Protein AF-A0A9E0V0L0-F1 (afdb_monomer_lite)

Sequence (166 aa):
MKNKKNITFIIYLAIVLFVPVIIWSGSSSEASEKSKTESMPSDSTTINWEKMSFEERKNYMKKVVMPAMYEEFNKFDSTRFTAMNCRTCHGSGVKVGDFKMPNSRIPKLHMNFEEIAHDNPNYMTFMASVVKPKMAALLGLPEYTHESQSGFGCMNCHMMEEAPNK

Structure (mmCIF, N/CA/C/O backbone):
data_AF-A0A9E0V0L0-F1
#
_entry.id   AF-A0A9E0V0L0-F1
#
loop_
_atom_site.group_PDB
_atom_site.id
_atom_site.type_symbol
_atom_site.label_atom_id
_atom_site.label_alt_id
_atom_site.label_comp_id
_atom_site.label_asym_id
_atom_site.label_entity_id
_atom_site.label_seq_id
_atom_site.pdbx_PDB_ins_code
_atom_site.Cartn_x
_atom_site.Cartn_y
_atom_site.Cartn_z
_atom_site.occupancy
_atom_site.B_iso_or_equiv
_atom_site.auth_seq_id
_atom_site.auth_comp_id
_atom_site.auth_asym_id
_atom_site.auth_atom_id
_atom_site.pdbx_PDB_model_num
ATOM 1 N N . MET A 1 1 ? -13.641 -34.274 42.020 1.00 39.59 1 MET A N 1
ATOM 2 C CA . MET A 1 1 ? -14.670 -35.336 42.085 1.00 39.59 1 MET A CA 1
ATOM 3 C C . MET A 1 1 ? -15.661 -35.105 40.946 1.00 39.59 1 MET A C 1
ATOM 5 O O . MET A 1 1 ? -16.378 -34.117 40.974 1.00 39.59 1 MET A O 1
ATOM 9 N N . LYS A 1 2 ? -15.596 -35.922 39.884 1.00 38.84 2 LYS A N 1
ATOM 10 C CA . LYS A 1 2 ? -16.425 -35.826 38.664 1.00 38.84 2 LYS A CA 1
ATOM 11 C C . LYS A 1 2 ? -17.599 -36.803 38.790 1.00 38.84 2 LYS A C 1
ATOM 13 O O . LYS A 1 2 ? -17.364 -37.990 38.992 1.00 38.84 2 LYS A O 1
ATOM 18 N N . ASN A 1 3 ? -18.834 -36.310 38.678 1.00 46.00 3 ASN A N 1
ATOM 19 C CA . ASN A 1 3 ? -20.052 -37.107 38.844 1.00 46.00 3 ASN A CA 1
ATOM 20 C C . ASN A 1 3 ? -20.620 -37.604 37.501 1.00 46.00 3 ASN A C 1
ATOM 22 O O . ASN A 1 3 ? -21.034 -36.818 36.657 1.00 46.00 3 ASN A O 1
ATOM 26 N N . LYS A 1 4 ? -20.607 -38.938 37.378 1.00 45.59 4 LYS A N 1
ATOM 27 C CA . LYS A 1 4 ? -21.615 -39.866 36.830 1.00 45.59 4 LYS A CA 1
ATOM 28 C C . LYS A 1 4 ? -22.372 -39.473 35.547 1.00 45.59 4 LYS A C 1
ATOM 30 O O . LYS A 1 4 ? -23.363 -38.756 35.582 1.00 45.59 4 LYS A O 1
ATOM 35 N N . LYS A 1 5 ? -21.986 -40.123 34.444 1.00 55.25 5 LYS A N 1
ATOM 36 C CA . LYS A 1 5 ? -22.874 -40.501 33.333 1.00 55.25 5 LYS A CA 1
ATOM 37 C C . LYS A 1 5 ? -23.101 -42.008 33.420 1.00 55.25 5 LYS A C 1
ATOM 39 O O . LYS A 1 5 ? -22.121 -42.705 33.640 1.00 55.25 5 LYS A O 1
ATOM 44 N N . ASN A 1 6 ? -24.354 -42.439 33.304 1.00 49.53 6 ASN A N 1
ATOM 45 C CA . ASN A 1 6 ? -24.908 -43.734 32.865 1.00 49.53 6 ASN A CA 1
ATOM 46 C C . ASN A 1 6 ? -26.437 -43.486 32.914 1.00 49.53 6 ASN A C 1
ATOM 48 O O . ASN A 1 6 ? -26.905 -42.865 33.861 1.00 49.53 6 ASN A O 1
ATOM 52 N N . ILE A 1 7 ? -27.269 -43.830 31.938 1.00 53.94 7 ILE A N 1
ATOM 53 C CA . ILE A 1 7 ? -27.784 -45.184 31.724 1.00 53.94 7 ILE A CA 1
ATOM 54 C C . ILE A 1 7 ? -28.566 -45.155 30.399 1.00 53.94 7 ILE A C 1
ATOM 56 O O . ILE A 1 7 ? -29.469 -44.345 30.205 1.00 53.94 7 ILE A O 1
ATOM 60 N N . THR A 1 8 ? -28.183 -46.057 29.508 1.00 43.84 8 THR A N 1
ATOM 61 C CA . THR A 1 8 ? -28.829 -46.435 28.251 1.00 43.84 8 THR A CA 1
ATOM 62 C C . THR A 1 8 ? -30.119 -47.213 28.548 1.00 43.84 8 THR A C 1
ATOM 64 O O . THR A 1 8 ? -30.060 -48.187 29.295 1.00 43.84 8 THR A O 1
ATOM 67 N N . PHE A 1 9 ? -31.263 -46.837 27.965 1.00 44.09 9 PHE A N 1
ATOM 68 C CA . PHE A 1 9 ? -32.498 -47.633 28.024 1.00 44.09 9 PHE A CA 1
ATOM 69 C C . PHE A 1 9 ? -32.988 -47.914 26.600 1.00 44.09 9 PHE A C 1
ATOM 71 O O . PHE A 1 9 ? -33.290 -47.000 25.835 1.00 44.09 9 PHE A O 1
ATOM 78 N N . ILE A 1 10 ? -32.986 -49.195 26.246 1.00 50.75 10 ILE A N 1
ATOM 79 C CA . ILE A 1 10 ? -33.483 -49.765 24.994 1.00 50.75 10 ILE A CA 1
ATOM 80 C C . ILE A 1 10 ? -34.832 -50.439 25.318 1.00 50.75 10 ILE A C 1
ATOM 82 O O . ILE A 1 10 ? -35.030 -50.902 26.440 1.00 50.75 10 ILE A O 1
ATOM 86 N N . ILE A 1 11 ? -35.657 -50.608 24.278 1.00 44.09 11 ILE A N 1
ATOM 87 C CA . ILE A 1 11 ? -36.696 -51.640 24.064 1.00 44.09 11 ILE A CA 1
ATOM 88 C C . ILE A 1 11 ? -38.154 -51.166 24.268 1.00 44.09 11 ILE A C 1
ATOM 90 O O . ILE A 1 11 ? -38.569 -50.864 25.379 1.00 44.09 11 ILE A O 1
ATOM 94 N N . TYR A 1 12 ? -38.916 -51.1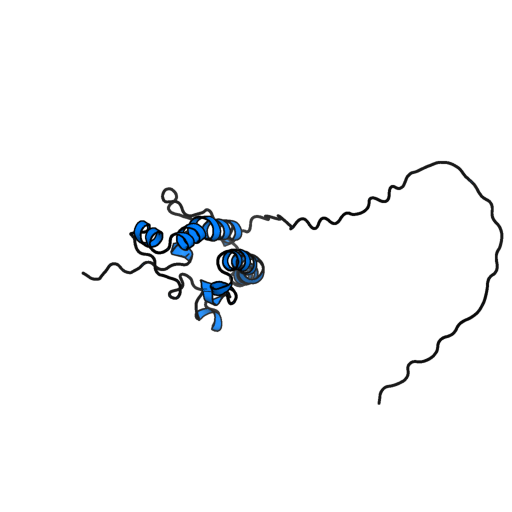38 23.160 1.00 39.06 12 TYR A N 1
ATOM 95 C CA . TYR A 1 12 ? -40.187 -51.857 22.870 1.00 39.06 12 TYR A CA 1
ATOM 96 C C . TYR A 1 12 ? -40.982 -51.074 21.795 1.00 39.06 12 TYR A C 1
ATOM 98 O O . TYR A 1 12 ? -41.372 -49.937 22.017 1.00 39.06 12 TYR A O 1
ATOM 106 N N . LEU A 1 13 ? -40.978 -51.487 20.522 1.00 40.69 13 LEU A N 1
ATOM 107 C CA . LEU A 1 13 ? -41.791 -52.522 19.848 1.00 40.69 13 LEU A CA 1
ATOM 108 C C . LEU A 1 13 ? -43.215 -52.058 19.440 1.00 40.69 13 LEU A C 1
ATOM 110 O O . LEU A 1 13 ? -44.132 -52.008 20.247 1.00 40.69 13 LEU A O 1
ATOM 114 N N . ALA A 1 14 ? -43.314 -51.742 18.143 1.00 45.97 14 ALA A N 1
ATOM 115 C CA . ALA A 1 14 ? -44.411 -51.806 17.166 1.00 45.97 14 ALA A CA 1
ATOM 116 C C . ALA A 1 14 ? -45.879 -52.051 17.590 1.00 45.97 14 ALA A C 1
ATOM 118 O O . ALA A 1 14 ? -46.201 -53.099 18.139 1.00 45.97 14 ALA A O 1
ATOM 119 N N . ILE A 1 15 ? -46.785 -51.201 17.071 1.00 51.50 15 ILE A N 1
ATOM 120 C CA . ILE A 1 15 ? -48.124 -51.597 16.589 1.00 51.50 15 ILE A CA 1
ATOM 121 C C . ILE A 1 15 ? -48.401 -50.898 15.246 1.00 51.50 15 ILE A C 1
ATOM 123 O O . ILE A 1 15 ? -48.290 -49.681 15.121 1.00 51.50 15 ILE A O 1
ATOM 127 N N . VAL A 1 16 ? -48.734 -51.714 14.244 1.00 53.16 16 VAL A N 1
ATOM 128 C CA . VAL A 1 16 ? -49.058 -51.382 12.849 1.00 53.16 16 VAL A CA 1
ATOM 129 C C . VAL A 1 16 ? -50.579 -51.390 12.681 1.00 53.16 16 VAL A C 1
ATOM 131 O O . VAL A 1 16 ? -51.197 -52.382 13.056 1.00 53.16 16 VAL A O 1
ATOM 134 N N . LEU A 1 17 ? -51.174 -50.368 12.048 1.00 51.69 17 LEU A N 1
ATOM 135 C CA . LEU A 1 17 ? -52.518 -50.451 11.452 1.00 51.69 17 LEU A CA 1
ATOM 136 C C . LEU A 1 17 ? -52.601 -49.691 10.106 1.00 51.69 17 LEU A C 1
ATOM 138 O O . LEU A 1 17 ? -52.588 -48.468 10.057 1.00 51.69 17 LEU A O 1
ATOM 142 N N . PHE A 1 18 ? -52.628 -50.484 9.031 1.00 43.59 18 PHE A N 1
ATOM 143 C CA . PHE A 1 18 ? -53.375 -50.399 7.759 1.00 43.59 18 PHE A CA 1
ATOM 144 C C . PHE A 1 18 ? -53.852 -49.049 7.138 1.00 43.59 18 PHE A C 1
ATOM 146 O O . PHE A 1 18 ? -54.866 -48.489 7.535 1.00 43.59 18 PHE A O 1
ATOM 153 N N . VAL A 1 19 ? -53.127 -48.637 6.077 1.00 50.19 19 VAL A N 1
ATOM 154 C CA . VAL A 1 19 ? -53.469 -48.231 4.670 1.00 50.19 19 VAL A CA 1
ATOM 155 C C . VAL A 1 19 ? -54.943 -47.867 4.310 1.00 50.19 19 VAL A C 1
ATOM 157 O O . VAL A 1 19 ? -55.854 -48.597 4.693 1.00 50.19 19 VAL A O 1
ATOM 160 N N . PRO A 1 20 ? -55.195 -46.825 3.470 1.00 55.03 20 PRO A N 1
ATOM 161 C CA . PRO A 1 20 ? -55.211 -47.029 2.012 1.00 55.03 20 PRO A CA 1
ATOM 162 C C . PRO A 1 20 ? -54.428 -45.993 1.182 1.00 55.03 20 PRO A C 1
ATOM 164 O O . PRO A 1 20 ? -54.404 -44.794 1.446 1.00 55.03 20 PRO A O 1
ATOM 167 N N . VAL A 1 21 ? -53.819 -46.526 0.125 1.00 53.62 21 VAL A N 1
ATOM 168 C CA . VAL A 1 21 ? -53.150 -45.858 -0.990 1.00 53.62 21 VAL A CA 1
ATOM 169 C C . VAL A 1 21 ? -54.174 -45.071 -1.817 1.00 53.62 21 VAL A C 1
ATOM 171 O O . VAL A 1 21 ? -55.129 -45.655 -2.322 1.00 53.62 21 VAL A O 1
ATOM 174 N N . ILE A 1 22 ? -53.935 -43.772 -2.015 1.00 57.56 22 ILE A N 1
ATOM 175 C CA . ILE A 1 22 ? -54.523 -42.986 -3.108 1.00 57.56 22 ILE A CA 1
ATOM 176 C C . ILE A 1 22 ? -53.359 -42.411 -3.915 1.00 57.56 22 ILE A C 1
ATOM 178 O O . ILE A 1 22 ? -52.620 -41.547 -3.452 1.00 57.56 22 ILE A O 1
ATOM 182 N N . ILE A 1 23 ? -53.184 -42.952 -5.119 1.00 55.91 23 ILE A N 1
ATOM 183 C CA . ILE A 1 23 ? -52.261 -42.473 -6.148 1.00 55.91 23 ILE A CA 1
ATOM 184 C C . ILE A 1 23 ? -53.067 -41.539 -7.050 1.00 55.91 23 ILE A C 1
ATOM 186 O O . ILE A 1 23 ? -53.959 -42.037 -7.729 1.00 55.91 23 ILE A O 1
ATOM 190 N N . TRP A 1 24 ? -52.739 -40.240 -7.112 1.00 42.34 24 TRP A N 1
ATOM 191 C CA . TRP A 1 24 ? -52.749 -39.497 -8.382 1.00 42.34 24 TRP A CA 1
ATOM 192 C C . TRP A 1 24 ? -52.049 -38.127 -8.316 1.00 42.34 24 TRP A C 1
ATOM 194 O O . TRP A 1 24 ? -52.244 -37.357 -7.382 1.00 42.34 24 TRP A O 1
ATOM 204 N N . SER A 1 25 ? -51.313 -37.846 -9.396 1.00 49.53 25 SER A N 1
ATOM 205 C CA . SER A 1 25 ? -50.889 -36.539 -9.924 1.00 49.53 25 SER A CA 1
ATOM 206 C C . SER A 1 25 ? -49.757 -35.764 -9.235 1.00 49.53 25 SER A C 1
ATOM 208 O O . SER A 1 25 ? -49.959 -34.830 -8.472 1.00 49.53 25 SER A O 1
ATOM 210 N N . GLY A 1 26 ? -48.536 -36.143 -9.630 1.00 47.09 26 GLY A N 1
ATOM 211 C CA . GLY A 1 26 ? -47.519 -35.266 -10.225 1.00 47.09 26 GLY A CA 1
ATOM 212 C C . GLY A 1 26 ? -47.373 -33.828 -9.722 1.00 47.09 26 GLY A C 1
ATOM 213 O O . GLY A 1 26 ? -48.076 -32.931 -10.171 1.00 47.09 26 GLY A O 1
ATOM 214 N N . SER A 1 27 ? -46.313 -33.597 -8.951 1.00 46.44 27 SER A N 1
ATOM 215 C CA . SER A 1 27 ? -45.525 -32.369 -9.041 1.00 46.44 27 SER A CA 1
ATOM 216 C C . SER A 1 27 ? -44.084 -32.712 -8.684 1.00 46.44 27 SER A C 1
ATOM 218 O O . SER A 1 27 ? -43.776 -33.046 -7.540 1.00 46.44 27 SER A O 1
ATOM 220 N N . SER A 1 28 ? -43.218 -32.699 -9.693 1.00 51.44 28 SER A N 1
ATOM 221 C CA . SER A 1 28 ? -41.774 -32.857 -9.558 1.00 51.44 28 SER A CA 1
ATOM 222 C C . SER A 1 28 ? -41.219 -31.746 -8.669 1.00 51.44 28 SER A C 1
ATOM 224 O O . SER A 1 28 ? -41.136 -30.596 -9.088 1.00 51.44 28 SER A O 1
ATOM 226 N N . SER A 1 29 ? -40.836 -32.085 -7.441 1.00 46.94 29 SER A N 1
ATOM 227 C CA . SER A 1 29 ? -39.947 -31.247 -6.639 1.00 46.94 29 SER A CA 1
ATOM 228 C C . SER A 1 29 ? -38.522 -31.666 -6.959 1.00 46.94 29 SER A C 1
ATOM 230 O O . SER A 1 29 ? -37.964 -32.562 -6.326 1.00 46.94 29 SER A O 1
ATOM 232 N N . GLU A 1 30 ? -37.954 -31.044 -7.989 1.00 51.09 30 GLU A N 1
ATOM 233 C CA . GLU A 1 30 ? -36.520 -31.077 -8.230 1.00 51.09 30 GLU A CA 1
ATOM 234 C C . GLU A 1 30 ? -35.808 -30.521 -6.997 1.00 51.09 30 GLU A C 1
ATOM 236 O O . GLU A 1 30 ? -35.878 -29.337 -6.658 1.00 51.09 30 GLU A O 1
ATOM 241 N N . ALA A 1 31 ? -35.125 -31.428 -6.305 1.00 47.75 31 ALA A N 1
ATOM 242 C CA . ALA A 1 31 ? -34.008 -31.109 -5.448 1.00 47.75 31 ALA A CA 1
ATOM 243 C C . ALA A 1 31 ? -32.961 -30.369 -6.292 1.00 47.75 31 ALA A C 1
ATOM 245 O O . ALA A 1 31 ? -32.111 -30.978 -6.936 1.00 47.75 31 ALA A O 1
ATOM 246 N N . SER A 1 32 ? -33.047 -29.038 -6.294 1.00 43.34 32 SER A N 1
ATOM 247 C CA . SER A 1 32 ? -31.964 -28.169 -6.734 1.00 43.34 32 SER A CA 1
ATOM 248 C C . SER A 1 32 ? -30.834 -28.308 -5.724 1.00 43.34 32 SER A C 1
ATOM 250 O O . SER A 1 32 ? -30.792 -27.647 -4.684 1.00 43.34 32 SER A O 1
ATOM 252 N N . GLU A 1 33 ? -29.933 -29.221 -6.052 1.00 49.56 33 GLU A N 1
ATOM 253 C CA . GLU A 1 33 ? -28.606 -29.377 -5.497 1.00 49.56 33 GLU A CA 1
ATOM 254 C C . GLU A 1 33 ? -27.927 -28.003 -5.455 1.00 49.56 33 GLU A C 1
ATOM 256 O O . GLU A 1 33 ? -27.526 -27.416 -6.461 1.00 49.56 33 GLU A O 1
ATOM 261 N N . LYS A 1 34 ? -27.900 -27.433 -4.250 1.00 42.78 34 LYS A N 1
ATOM 262 C CA . LYS A 1 34 ? -27.252 -26.170 -3.926 1.00 42.78 34 LYS A CA 1
ATOM 263 C C . LYS A 1 34 ? -25.745 -26.383 -4.042 1.00 42.78 34 LYS A C 1
ATOM 265 O O . LYS A 1 34 ? -25.062 -26.597 -3.044 1.00 42.78 34 LYS A O 1
ATOM 270 N N . SER A 1 35 ? -25.241 -26.324 -5.272 1.00 42.72 35 SER A N 1
ATOM 271 C CA . SER A 1 35 ? -23.828 -26.128 -5.563 1.00 42.72 35 SER A CA 1
ATOM 272 C C . SER A 1 35 ? -23.431 -24.772 -4.987 1.00 42.72 35 SER A C 1
ATOM 274 O O . SER A 1 35 ? -23.638 -23.714 -5.582 1.00 42.72 35 SER A O 1
ATOM 276 N N . LYS A 1 36 ? -22.927 -24.797 -3.752 1.00 43.59 36 LYS A N 1
ATOM 277 C CA . LYS A 1 36 ? -22.243 -23.672 -3.126 1.00 43.59 36 LYS A CA 1
ATOM 278 C C . LYS A 1 36 ? -20.875 -23.555 -3.798 1.00 43.59 36 LYS A C 1
ATOM 280 O O . LYS A 1 36 ? -19.852 -23.903 -3.219 1.00 43.59 36 LYS A O 1
ATOM 285 N N . THR A 1 37 ? -20.861 -23.059 -5.031 1.00 38.19 37 THR A N 1
ATOM 286 C CA . THR A 1 37 ? -19.715 -22.299 -5.514 1.00 38.19 37 THR A CA 1
ATOM 287 C C . THR A 1 37 ? -19.657 -21.066 -4.629 1.00 38.19 37 THR A C 1
ATOM 289 O O . THR A 1 37 ? -20.457 -20.144 -4.757 1.00 38.19 37 THR A O 1
ATOM 292 N N . GLU A 1 38 ? -18.761 -21.099 -3.650 1.00 46.53 38 GLU A N 1
ATOM 293 C CA . GLU A 1 38 ? -18.383 -19.944 -2.849 1.00 46.53 38 GLU A CA 1
ATOM 294 C C . GLU A 1 38 ? -17.602 -19.003 -3.773 1.00 46.53 38 GLU A C 1
ATOM 296 O O . GLU A 1 38 ? -16.377 -18.943 -3.769 1.00 46.53 38 GLU A O 1
ATOM 301 N N . SER A 1 39 ? -18.337 -18.321 -4.655 1.00 41.66 39 SER A N 1
ATOM 302 C CA . SER A 1 39 ? -17.861 -17.123 -5.319 1.00 41.66 39 SER A CA 1
ATOM 303 C C . SER A 1 39 ? -17.558 -16.127 -4.213 1.00 41.66 39 SER A C 1
ATOM 305 O O . SER A 1 39 ? -18.454 -15.755 -3.449 1.00 41.66 39 SER A O 1
ATOM 307 N N . MET A 1 40 ? -16.288 -15.738 -4.109 1.00 48.12 40 MET A N 1
ATOM 308 C CA . MET A 1 40 ? -15.860 -14.628 -3.268 1.00 48.12 40 MET A CA 1
ATOM 309 C C . MET A 1 40 ? -16.849 -13.470 -3.444 1.00 48.12 40 MET A C 1
ATOM 311 O O . MET A 1 40 ? -17.189 -13.151 -4.588 1.00 48.12 40 MET A O 1
ATOM 315 N N . PRO A 1 41 ? -17.328 -12.840 -2.362 1.00 40.94 41 PRO A N 1
ATOM 316 C CA . PRO A 1 41 ? -18.134 -11.646 -2.501 1.00 40.94 41 PRO A CA 1
ATOM 317 C C . PRO A 1 41 ? -17.265 -10.558 -3.139 1.00 40.94 41 PRO A C 1
ATOM 319 O O . PRO A 1 41 ? -16.480 -9.890 -2.474 1.00 40.94 41 PRO A O 1
ATOM 322 N N . SER A 1 42 ? -17.435 -10.368 -4.447 1.00 47.28 42 SER A N 1
ATOM 323 C CA . SER A 1 42 ? -17.206 -9.096 -5.130 1.00 47.28 42 SER A CA 1
ATOM 324 C C . SER A 1 42 ? -18.343 -8.142 -4.754 1.00 47.28 42 SER A C 1
ATOM 326 O O . SER A 1 42 ? -19.064 -7.633 -5.608 1.00 47.28 42 SER A O 1
ATOM 328 N N . ASP A 1 43 ? -18.542 -7.941 -3.455 1.00 43.88 43 ASP A N 1
ATOM 329 C CA . ASP A 1 43 ? -19.428 -6.906 -2.954 1.00 43.88 43 ASP A CA 1
ATOM 330 C C . ASP A 1 43 ? -18.581 -5.641 -2.827 1.00 43.88 43 ASP A C 1
ATOM 332 O O . ASP A 1 43 ? -18.108 -5.264 -1.753 1.00 43.88 43 ASP A O 1
ATOM 336 N N . SER A 1 44 ? -18.301 -5.018 -3.974 1.00 47.41 44 SER A N 1
ATOM 337 C CA . SER A 1 44 ? -17.816 -3.644 -4.019 1.00 47.41 44 SER A CA 1
ATOM 338 C C . SER A 1 44 ? -18.973 -2.723 -3.633 1.00 47.41 44 SER A C 1
ATOM 340 O O . SER A 1 44 ? -19.457 -1.926 -4.437 1.00 47.41 44 SER A O 1
ATOM 342 N N . THR A 1 45 ? -19.440 -2.823 -2.391 1.00 55.94 45 THR A N 1
ATOM 343 C CA . THR A 1 45 ? -20.079 -1.681 -1.759 1.00 55.94 45 THR A CA 1
ATOM 344 C C . THR A 1 45 ? -18.996 -0.607 -1.716 1.00 55.94 45 THR A C 1
ATOM 346 O O . THR A 1 45 ? -18.079 -0.694 -0.900 1.00 55.94 45 THR A O 1
ATOM 349 N N . THR A 1 46 ? -19.029 0.334 -2.667 1.00 72.31 46 THR A N 1
ATOM 350 C CA . THR A 1 46 ? -18.046 1.417 -2.792 1.00 72.31 46 THR A CA 1
ATOM 351 C C . THR A 1 46 ? -17.849 2.059 -1.430 1.00 72.31 46 THR A C 1
ATOM 353 O O . THR A 1 46 ? -18.751 2.718 -0.905 1.00 72.31 46 THR A O 1
ATOM 356 N N . ILE A 1 47 ? -16.687 1.827 -0.821 1.00 87.94 47 ILE A N 1
ATOM 357 C CA . ILE A 1 47 ? -16.425 2.376 0.497 1.00 87.94 47 ILE A CA 1
ATOM 358 C C . ILE A 1 47 ? -16.273 3.889 0.386 1.00 87.94 47 ILE A C 1
ATOM 360 O O . ILE A 1 47 ? -15.711 4.406 -0.577 1.00 87.94 47 ILE A O 1
ATOM 364 N N . ASN A 1 48 ? -16.760 4.616 1.386 1.00 90.00 48 ASN A N 1
ATOM 365 C CA . ASN A 1 48 ? -16.523 6.050 1.476 1.00 90.00 48 ASN A CA 1
ATOM 366 C C . ASN A 1 48 ? -15.466 6.315 2.549 1.00 90.00 48 ASN A C 1
ATOM 368 O O . ASN A 1 48 ? -15.790 6.627 3.695 1.00 90.00 48 ASN A O 1
ATOM 372 N N . TRP A 1 49 ? -14.197 6.134 2.178 1.00 91.06 49 TRP A N 1
ATOM 373 C CA . TRP A 1 49 ? -13.059 6.270 3.091 1.00 91.06 49 TRP A CA 1
ATOM 374 C C . TRP A 1 49 ? -13.017 7.631 3.796 1.00 91.06 49 TRP A C 1
ATOM 376 O O . TRP A 1 49 ? -12.717 7.716 4.991 1.00 91.06 49 TRP A O 1
ATOM 386 N N . GLU A 1 50 ? -13.371 8.699 3.082 1.00 88.62 50 GLU A N 1
ATOM 387 C CA . GLU A 1 50 ? -13.370 10.069 3.598 1.00 88.62 50 GLU A CA 1
ATOM 388 C C . GLU A 1 50 ? -14.361 10.266 4.748 1.00 88.62 50 GLU A C 1
ATOM 390 O O . GLU A 1 50 ? -14.030 10.949 5.715 1.00 88.62 50 GLU A O 1
ATOM 395 N N . LYS A 1 51 ? -15.524 9.606 4.695 1.00 92.31 51 LYS A N 1
ATOM 396 C CA . LYS A 1 51 ? -16.567 9.695 5.729 1.00 92.31 51 LYS A CA 1
ATOM 397 C C . LYS A 1 51 ? -16.345 8.778 6.933 1.00 92.31 51 LYS A C 1
ATOM 399 O O . LYS A 1 51 ? -17.037 8.938 7.934 1.00 92.31 51 LYS A O 1
ATOM 404 N N . MET A 1 52 ? -15.408 7.833 6.859 1.00 94.19 52 MET A N 1
ATOM 405 C CA . MET A 1 52 ? -15.109 6.934 7.976 1.00 94.19 52 MET A CA 1
ATOM 406 C C . MET A 1 52 ? -14.371 7.661 9.107 1.00 94.19 52 MET A C 1
ATOM 408 O O . MET A 1 52 ? -13.390 8.375 8.880 1.00 94.19 52 MET A O 1
ATOM 412 N N . SER A 1 53 ? -14.783 7.392 10.343 1.00 96.44 53 SER A N 1
ATOM 413 C CA . SER A 1 53 ? -14.030 7.722 11.552 1.00 96.44 53 SER A CA 1
ATOM 414 C C . SER A 1 53 ? -12.694 6.975 11.605 1.00 96.44 53 SER A C 1
ATOM 416 O O . SER A 1 53 ? -12.459 5.987 10.904 1.00 96.44 53 SER A O 1
ATOM 418 N N . PHE A 1 54 ? -11.800 7.412 12.493 1.00 95.06 54 PHE A N 1
ATOM 419 C CA . PHE A 1 54 ? -10.516 6.742 12.701 1.00 95.06 54 PHE A CA 1
ATOM 420 C C . PHE A 1 54 ? -10.671 5.257 13.075 1.00 95.06 54 PHE A C 1
ATOM 422 O O . PHE A 1 54 ? -9.965 4.405 12.534 1.00 95.06 54 PHE A O 1
ATOM 429 N N . GLU A 1 55 ? -11.615 4.928 13.959 1.00 95.94 55 GLU A N 1
ATOM 430 C CA . GLU A 1 55 ? -11.843 3.545 14.391 1.00 95.94 55 GLU A CA 1
ATOM 431 C C . GLU A 1 55 ? -12.419 2.675 13.268 1.00 95.94 55 GLU A C 1
ATOM 433 O O . GLU A 1 55 ? -12.006 1.524 13.108 1.00 95.94 55 GLU A O 1
ATOM 438 N N . GLU A 1 56 ? -13.307 3.223 12.436 1.00 96.81 56 GLU A N 1
ATOM 439 C CA . GLU A 1 56 ? -13.812 2.536 11.242 1.00 96.81 56 GLU A CA 1
ATOM 440 C C . GLU A 1 56 ? -12.691 2.279 10.235 1.00 96.81 56 GLU A C 1
ATOM 442 O O . GLU A 1 56 ? -12.524 1.141 9.797 1.00 96.81 56 GLU A O 1
ATOM 447 N N . ARG A 1 57 ? -11.851 3.284 9.949 1.00 96.19 57 ARG A N 1
ATOM 448 C CA . ARG A 1 57 ? -10.679 3.131 9.071 1.00 96.19 57 ARG A CA 1
ATOM 449 C C . ARG A 1 57 ? -9.713 2.079 9.596 1.00 96.19 57 ARG A C 1
ATOM 451 O O . ARG A 1 57 ? -9.273 1.225 8.833 1.00 96.19 57 ARG A O 1
ATOM 458 N N . LYS A 1 58 ? -9.403 2.091 10.895 1.00 95.94 58 LYS A N 1
ATOM 459 C CA . LYS A 1 58 ? -8.519 1.099 11.528 1.00 95.94 58 LYS A CA 1
ATOM 460 C C . LYS A 1 58 ? -9.094 -0.313 11.412 1.00 95.94 58 LYS A C 1
ATOM 462 O O . LYS A 1 58 ? -8.371 -1.252 11.073 1.00 95.94 58 LYS A O 1
ATOM 467 N N . ASN A 1 59 ? -10.391 -0.472 11.667 1.00 96.56 59 ASN A N 1
ATOM 468 C CA . ASN A 1 59 ? -11.067 -1.761 11.546 1.00 96.56 59 ASN A CA 1
ATOM 469 C C . ASN A 1 59 ? -11.116 -2.250 10.095 1.00 96.56 59 ASN A C 1
ATOM 471 O O . ASN A 1 59 ? -10.848 -3.426 9.851 1.00 96.56 59 ASN A O 1
ATOM 475 N N . TYR A 1 60 ? -11.395 -1.360 9.143 1.00 97.12 60 TYR A N 1
ATOM 476 C CA . TYR A 1 60 ? -11.380 -1.668 7.716 1.00 97.12 60 TYR A CA 1
ATOM 477 C C . TYR A 1 60 ? -9.975 -2.047 7.235 1.00 97.12 60 TYR A C 1
ATOM 479 O O . TYR A 1 60 ? -9.794 -3.092 6.615 1.00 97.12 60 TYR A O 1
ATOM 487 N N . MET A 1 61 ? -8.954 -1.275 7.617 1.00 97.44 61 MET A N 1
ATOM 488 C CA . MET A 1 61 ? -7.553 -1.586 7.328 1.00 97.44 61 MET A CA 1
ATOM 489 C C . MET A 1 61 ? -7.165 -2.968 7.850 1.00 97.44 61 MET A C 1
ATOM 491 O O . MET A 1 61 ? -6.555 -3.752 7.133 1.00 97.44 61 MET A O 1
ATOM 495 N N . LYS A 1 62 ? -7.561 -3.307 9.081 1.00 96.81 62 LYS A N 1
ATOM 496 C CA . LYS A 1 62 ? -7.259 -4.611 9.682 1.00 96.81 62 LYS A CA 1
ATOM 497 C C . LYS A 1 62 ? -7.983 -5.771 8.993 1.00 9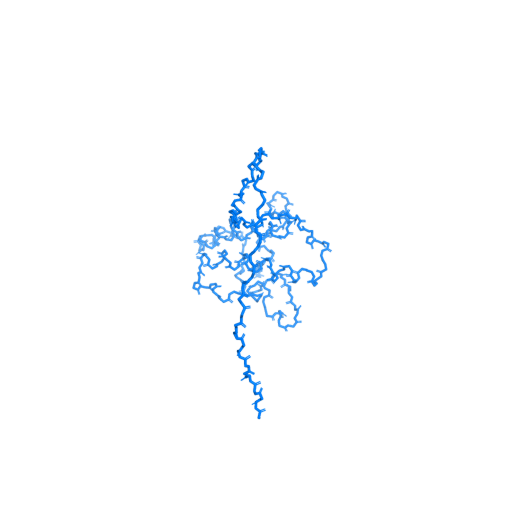6.81 62 LYS A C 1
ATOM 499 O O . LYS A 1 62 ? -7.398 -6.841 8.865 1.00 96.81 62 LYS A O 1
ATOM 504 N N . LYS A 1 63 ? -9.257 -5.596 8.635 1.00 97.31 63 LYS A N 1
ATOM 505 C CA . LYS A 1 63 ? -10.121 -6.689 8.156 1.00 97.31 63 LYS A CA 1
ATOM 506 C C . LYS A 1 63 ? -10.102 -6.876 6.643 1.00 97.31 63 LYS A C 1
ATOM 508 O O . LYS A 1 63 ? -10.372 -7.980 6.192 1.00 97.31 63 LYS A O 1
ATOM 513 N N . VAL A 1 64 ? -9.817 -5.818 5.888 1.00 97.38 64 VAL A N 1
ATOM 514 C CA . VAL A 1 64 ? -9.946 -5.802 4.427 1.00 97.38 64 VAL A CA 1
ATOM 515 C C . VAL A 1 64 ? -8.608 -5.483 3.772 1.00 97.38 64 VAL A C 1
ATOM 517 O O . VAL A 1 64 ? -8.077 -6.314 3.039 1.00 97.38 64 VAL A O 1
ATOM 520 N N . VAL A 1 65 ? -8.014 -4.325 4.078 1.00 97.44 65 VAL A N 1
ATOM 521 C CA . VAL A 1 65 ? -6.809 -3.867 3.363 1.00 97.44 65 VAL A CA 1
ATOM 522 C C . VAL A 1 65 ? -5.587 -4.721 3.680 1.00 97.44 65 VAL A C 1
ATOM 524 O O . VAL A 1 65 ? -4.892 -5.154 2.769 1.00 97.44 65 VAL A O 1
ATOM 527 N N . MET A 1 66 ? -5.316 -4.992 4.958 1.00 97.56 66 MET A N 1
ATOM 528 C CA . MET A 1 66 ? -4.129 -5.743 5.363 1.00 97.56 66 MET A CA 1
ATOM 529 C C . MET A 1 66 ? -4.151 -7.182 4.826 1.00 97.56 66 MET A C 1
ATOM 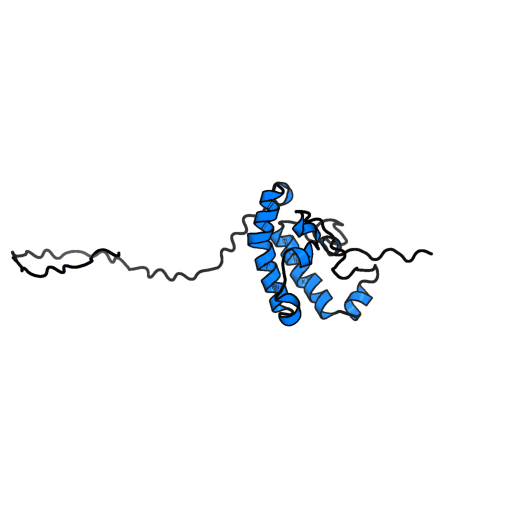531 O O . MET A 1 66 ? -3.151 -7.572 4.236 1.00 97.56 66 MET A O 1
ATOM 535 N N . PRO A 1 67 ? -5.236 -7.974 4.931 1.00 98.12 67 PRO A N 1
ATOM 536 C CA . PRO A 1 67 ? -5.269 -9.300 4.313 1.00 98.12 67 PRO A CA 1
ATOM 537 C C . PRO A 1 67 ? -5.087 -9.258 2.791 1.00 98.12 67 PRO A C 1
ATOM 539 O O . PRO A 1 67 ? -4.275 -10.012 2.263 1.00 98.12 67 PRO A O 1
ATOM 542 N N . ALA A 1 68 ? -5.768 -8.334 2.100 1.00 98.12 68 ALA A N 1
ATOM 543 C CA . ALA A 1 68 ? -5.648 -8.197 0.650 1.00 98.12 68 ALA A CA 1
ATOM 544 C C . ALA A 1 68 ? -4.221 -7.820 0.228 1.00 98.12 68 ALA A C 1
ATOM 546 O O . ALA A 1 68 ? -3.679 -8.401 -0.706 1.00 98.12 68 ALA A O 1
ATOM 547 N N . MET A 1 69 ? -3.580 -6.883 0.932 1.00 98.38 69 MET A N 1
ATOM 548 C CA . MET A 1 69 ? -2.205 -6.516 0.610 1.00 98.38 69 MET A CA 1
ATOM 549 C C . MET A 1 69 ? -1.198 -7.582 1.022 1.00 98.38 69 MET A C 1
ATOM 551 O O . MET A 1 69 ? -0.226 -7.793 0.306 1.00 98.38 69 MET A O 1
ATOM 555 N N . TYR A 1 70 ? -1.420 -8.277 2.138 1.00 98.25 70 TYR A N 1
ATOM 556 C CA . TYR A 1 70 ? -0.582 -9.406 2.529 1.00 98.25 70 TYR A CA 1
ATOM 557 C C . TYR A 1 70 ? -0.504 -10.441 1.409 1.00 98.25 70 TYR A C 1
ATOM 559 O O . TYR A 1 70 ? 0.589 -10.885 1.078 1.00 98.25 70 TYR A O 1
ATOM 567 N N . GLU A 1 71 ? -1.642 -10.785 0.805 1.00 98.19 71 GLU A N 1
ATOM 568 C CA . GLU A 1 71 ? -1.704 -11.740 -0.298 1.00 98.19 71 GLU A CA 1
ATOM 569 C C . GLU A 1 71 ? -0.842 -11.297 -1.488 1.00 98.19 71 GLU A C 1
ATOM 571 O O . GLU A 1 71 ? 0.023 -12.057 -1.922 1.00 98.19 71 GLU A O 1
ATOM 576 N N . GLU A 1 72 ? -1.009 -10.060 -1.967 1.00 98.44 72 GLU A N 1
ATOM 577 C CA . GLU A 1 72 ? -0.254 -9.552 -3.123 1.00 98.44 72 GLU A CA 1
ATOM 578 C C . GLU A 1 72 ? 1.255 -9.493 -2.844 1.00 98.44 72 GLU A C 1
ATOM 580 O O . GLU A 1 72 ? 2.068 -9.919 -3.665 1.00 98.44 72 GLU A O 1
ATOM 585 N N . PHE A 1 73 ? 1.651 -9.003 -1.666 1.00 98.19 73 PHE A N 1
ATOM 586 C CA . PHE A 1 73 ? 3.061 -8.909 -1.288 1.00 98.19 73 PHE A CA 1
ATOM 587 C C . PHE A 1 73 ? 3.694 -10.283 -1.051 1.00 98.19 73 PHE A C 1
ATOM 589 O O . PHE A 1 73 ? 4.821 -10.522 -1.480 1.00 98.19 73 PHE A O 1
ATOM 596 N N . ASN A 1 74 ? 2.978 -11.203 -0.403 1.00 97.44 74 ASN A N 1
ATOM 597 C CA . ASN A 1 74 ? 3.462 -12.561 -0.180 1.00 97.44 74 ASN A CA 1
ATOM 598 C C . ASN A 1 74 ? 3.540 -13.353 -1.495 1.00 97.44 74 ASN A C 1
ATOM 600 O O . ASN A 1 74 ? 4.448 -14.161 -1.660 1.00 97.44 74 ASN A O 1
ATOM 604 N N . LYS A 1 75 ? 2.634 -13.101 -2.450 1.00 98.00 75 LYS A N 1
ATOM 605 C CA . LYS A 1 75 ? 2.707 -13.658 -3.809 1.00 98.00 75 LYS A CA 1
ATOM 606 C C . LYS A 1 75 ? 3.918 -13.134 -4.581 1.00 98.00 75 LYS A C 1
ATOM 608 O O . LYS A 1 75 ? 4.504 -13.881 -5.358 1.00 98.00 75 LYS A O 1
ATOM 613 N N . PHE A 1 76 ? 4.276 -11.869 -4.381 1.00 98.19 76 PHE A N 1
ATOM 614 C CA . PHE A 1 76 ? 5.428 -11.255 -5.032 1.00 98.19 76 PHE A CA 1
ATOM 615 C C . PHE A 1 76 ? 6.766 -11.750 -4.454 1.00 98.19 76 PHE A C 1
ATOM 617 O O . PHE A 1 76 ? 7.648 -12.142 -5.213 1.00 98.19 76 PHE A O 1
ATOM 624 N N . ASP A 1 77 ? 6.917 -11.758 -3.126 1.00 97.44 77 ASP A N 1
ATOM 625 C CA . ASP A 1 77 ? 8.118 -12.250 -2.438 1.00 97.44 77 ASP A CA 1
ATOM 626 C C . ASP A 1 77 ? 7.766 -12.736 -1.021 1.00 97.44 77 ASP A C 1
ATOM 628 O O . ASP A 1 77 ? 7.820 -11.994 -0.034 1.00 97.44 77 ASP A O 1
ATOM 632 N N . SER A 1 78 ? 7.396 -14.013 -0.906 1.00 97.00 78 SER A N 1
ATOM 633 C CA . SER A 1 78 ? 6.993 -14.615 0.371 1.00 97.00 78 SER A CA 1
ATOM 634 C C . SER A 1 78 ? 8.115 -14.620 1.405 1.00 97.00 78 SER A C 1
ATOM 636 O O . SER A 1 78 ? 7.857 -14.507 2.603 1.00 97.00 78 SER A O 1
ATOM 638 N N . THR A 1 79 ? 9.370 -14.727 0.962 1.00 96.25 79 THR A N 1
ATOM 639 C CA . THR A 1 79 ? 10.536 -14.752 1.852 1.00 96.25 79 THR A CA 1
ATOM 640 C C . THR A 1 79 ? 10.692 -13.412 2.560 1.00 96.25 79 THR A C 1
ATOM 642 O O . THR A 1 79 ? 10.934 -13.368 3.766 1.00 96.25 79 THR A O 1
ATOM 645 N N . ARG A 1 80 ? 10.498 -12.307 1.832 1.00 94.06 80 ARG A N 1
ATOM 646 C CA . ARG A 1 80 ? 10.589 -10.955 2.388 1.00 94.06 80 ARG A CA 1
ATOM 647 C C . ARG A 1 80 ? 9.334 -10.537 3.153 1.00 94.06 80 ARG A C 1
ATOM 649 O O . ARG A 1 80 ? 9.443 -9.822 4.151 1.00 94.06 80 ARG A O 1
ATOM 656 N N . PHE A 1 81 ? 8.151 -10.945 2.695 1.00 95.94 81 PHE A N 1
ATOM 657 C CA . PHE A 1 81 ? 6.882 -10.369 3.151 1.00 95.94 81 PHE A CA 1
ATOM 658 C C . PHE A 1 81 ? 6.025 -11.266 4.060 1.00 95.94 81 PHE A C 1
ATOM 660 O O . PHE A 1 81 ? 4.988 -10.809 4.541 1.00 95.94 81 PHE A O 1
ATOM 667 N N . THR A 1 82 ? 6.476 -12.473 4.426 1.00 95.50 82 THR A N 1
ATOM 668 C CA . THR A 1 82 ? 5.725 -13.366 5.339 1.00 95.50 82 THR A CA 1
ATOM 669 C C . THR A 1 82 ? 5.372 -12.730 6.695 1.00 95.50 82 THR A C 1
ATOM 671 O O . THR A 1 82 ? 4.325 -13.026 7.269 1.00 95.50 82 THR A O 1
ATOM 674 N N . ALA A 1 83 ? 6.204 -11.806 7.191 1.00 93.75 83 ALA A N 1
ATOM 675 C CA . ALA A 1 83 ? 6.025 -11.126 8.477 1.00 93.75 83 ALA A CA 1
ATOM 676 C C . ALA A 1 83 ? 5.328 -9.754 8.367 1.00 93.75 83 ALA A C 1
ATOM 678 O O . ALA A 1 83 ? 5.376 -8.955 9.313 1.00 93.75 83 ALA A O 1
ATOM 679 N N . MET A 1 84 ? 4.713 -9.444 7.220 1.00 94.75 84 MET A N 1
ATOM 680 C CA . MET A 1 84 ? 4.012 -8.178 7.026 1.00 94.75 84 MET A CA 1
ATOM 681 C C . MET A 1 84 ? 2.915 -7.957 8.066 1.00 94.75 84 MET A C 1
ATOM 683 O O . MET A 1 84 ? 2.156 -8.849 8.428 1.00 94.75 84 MET A O 1
ATOM 687 N N . ASN A 1 85 ? 2.844 -6.725 8.557 1.00 95.00 85 ASN A N 1
ATOM 688 C CA . ASN A 1 85 ? 1.859 -6.290 9.537 1.00 95.00 85 ASN A CA 1
ATOM 689 C C . ASN A 1 85 ? 1.688 -4.767 9.442 1.00 95.00 85 ASN A C 1
ATOM 691 O O . ASN A 1 85 ? 2.321 -4.112 8.615 1.00 95.00 85 ASN A O 1
ATOM 695 N N . CYS A 1 86 ? 0.891 -4.176 10.335 1.00 96.12 86 CYS A N 1
ATOM 696 C CA . CYS A 1 86 ? 0.621 -2.735 10.346 1.00 96.12 86 CYS A CA 1
ATOM 697 C C . CYS A 1 86 ? 1.901 -1.873 10.323 1.00 96.12 86 CYS A C 1
ATOM 699 O O . CYS A 1 86 ? 1.906 -0.793 9.739 1.00 96.12 86 CYS A O 1
ATOM 701 N N . ARG A 1 87 ? 3.004 -2.343 10.929 1.00 94.62 87 ARG A N 1
ATOM 702 C CA . ARG A 1 87 ? 4.282 -1.611 10.987 1.00 94.62 87 ARG A CA 1
ATOM 703 C C . ARG A 1 87 ? 4.991 -1.516 9.644 1.00 94.62 87 ARG A C 1
ATOM 705 O O . ARG A 1 87 ? 5.828 -0.629 9.489 1.00 94.62 87 ARG A O 1
ATOM 712 N N . THR A 1 88 ? 4.701 -2.423 8.713 1.00 94.00 88 THR A N 1
ATOM 713 C CA . THR A 1 88 ? 5.283 -2.394 7.368 1.00 94.00 88 THR A CA 1
ATOM 714 C C . THR A 1 88 ? 4.920 -1.083 6.675 1.00 94.00 88 THR A C 1
ATOM 716 O O . THR A 1 88 ? 5.797 -0.424 6.125 1.00 94.00 88 THR A O 1
ATOM 719 N N . CYS A 1 89 ? 3.663 -0.649 6.804 1.00 95.12 89 CYS A N 1
ATOM 720 C CA . CYS A 1 89 ? 3.165 0.564 6.155 1.00 95.12 89 CYS A CA 1
ATOM 721 C C . CYS A 1 89 ? 3.148 1.790 7.079 1.00 95.12 89 CYS A C 1
ATOM 723 O O . CYS A 1 89 ? 3.370 2.891 6.601 1.00 95.12 89 CYS A O 1
ATOM 725 N N . HIS A 1 90 ? 2.927 1.619 8.389 1.00 95.69 90 HIS A N 1
ATOM 726 C CA . HIS A 1 90 ? 2.738 2.730 9.341 1.00 95.69 90 HIS A CA 1
ATOM 727 C C . HIS A 1 90 ? 3.907 2.931 10.329 1.00 95.69 90 HIS A C 1
ATOM 729 O O . HIS A 1 90 ? 3.861 3.786 11.211 1.00 95.69 90 HIS A O 1
ATOM 735 N N . GLY A 1 91 ? 4.969 2.126 10.248 1.00 93.25 91 GLY A N 1
ATOM 736 C CA . GLY A 1 91 ? 6.141 2.276 11.111 1.00 93.25 91 GLY A CA 1
ATOM 737 C C . GLY A 1 91 ? 5.918 1.857 12.574 1.00 93.25 91 GLY A C 1
ATOM 738 O O . GLY A 1 91 ? 5.103 0.996 12.894 1.00 93.25 91 GLY A O 1
ATOM 739 N N . SER A 1 92 ? 6.726 2.385 13.504 1.00 92.50 92 SER A N 1
ATOM 740 C CA . SER A 1 92 ? 6.672 1.976 14.929 1.00 92.50 92 SER A CA 1
ATOM 741 C C . SER A 1 92 ? 5.575 2.665 15.724 1.00 92.50 92 SER A C 1
ATOM 743 O O . SER A 1 92 ? 5.249 2.169 16.803 1.00 92.50 92 SER A O 1
ATOM 745 N N . GLY A 1 93 ? 5.024 3.762 15.198 1.00 91.56 93 GLY A N 1
ATOM 746 C CA . GLY A 1 93 ? 3.971 4.541 15.845 1.00 91.56 93 GLY A CA 1
ATOM 747 C C . GLY A 1 93 ? 2.753 3.698 16.216 1.00 91.56 93 GLY A C 1
ATOM 748 O O . GLY A 1 93 ? 2.127 3.944 17.243 1.00 91.56 93 GLY A O 1
ATOM 749 N N . VAL A 1 94 ? 2.494 2.612 15.480 1.00 93.75 94 VAL A N 1
ATOM 750 C CA . VAL A 1 94 ? 1.341 1.732 15.719 1.00 93.75 94 VAL A CA 1
ATOM 751 C C . VAL A 1 94 ? 1.292 1.162 17.138 1.00 93.75 94 VAL A C 1
ATOM 753 O O . VAL A 1 94 ? 0.212 0.861 17.633 1.00 93.75 94 VAL A O 1
ATOM 756 N N . LYS A 1 95 ? 2.445 1.030 17.817 1.00 90.94 95 LYS A N 1
ATOM 757 C CA . LYS A 1 95 ? 2.512 0.549 19.209 1.00 90.94 95 LYS A CA 1
ATOM 758 C C . LYS A 1 95 ? 1.847 1.507 20.199 1.00 90.94 95 LYS A C 1
ATOM 760 O O . LYS A 1 95 ? 1.389 1.063 21.242 1.00 90.94 95 LYS A O 1
ATOM 765 N N . VAL A 1 96 ? 1.810 2.795 19.866 1.00 93.19 96 VAL A N 1
ATOM 766 C CA . VAL A 1 96 ? 1.181 3.862 20.657 1.00 93.19 96 VAL A CA 1
ATOM 767 C C . VAL A 1 96 ? -0.077 4.409 19.973 1.00 93.19 96 VAL A C 1
ATOM 769 O O . VAL A 1 96 ? -0.560 5.476 20.328 1.00 93.19 96 VAL A O 1
ATOM 772 N N . GLY A 1 97 ? -0.611 3.684 18.983 1.00 92.62 97 GLY A N 1
ATOM 773 C CA . GLY A 1 97 ? -1.810 4.082 18.244 1.00 92.62 97 GLY A CA 1
ATOM 774 C C . GLY A 1 97 ? -1.586 5.129 17.148 1.00 92.62 97 GLY A C 1
ATOM 775 O O . GLY A 1 97 ? -2.566 5.639 16.614 1.00 92.62 97 GLY A O 1
ATOM 776 N N . ASP A 1 98 ? -0.337 5.438 16.785 1.00 93.31 98 ASP A N 1
ATOM 777 C CA . ASP A 1 98 ? -0.024 6.350 15.680 1.00 93.31 98 ASP A CA 1
ATOM 778 C C . ASP A 1 98 ? 0.112 5.579 14.354 1.00 93.31 98 ASP A C 1
ATOM 780 O O . ASP A 1 98 ? 1.029 4.776 14.168 1.00 93.31 98 ASP A O 1
ATOM 784 N N . PHE A 1 99 ? -0.819 5.823 13.432 1.00 95.06 99 PHE A N 1
ATOM 785 C CA . PHE A 1 99 ? -0.873 5.198 12.106 1.00 95.06 99 PHE A CA 1
ATOM 786 C C . PHE A 1 99 ? -0.543 6.187 10.980 1.00 95.06 99 PHE A C 1
ATOM 788 O O . PHE A 1 99 ? -0.969 5.995 9.840 1.00 95.06 99 PHE A O 1
ATOM 795 N N . LYS A 1 100 ? 0.186 7.268 11.275 1.00 92.38 100 LYS A N 1
ATOM 796 C CA . LYS A 1 100 ? 0.604 8.227 10.248 1.00 92.38 100 LYS A CA 1
ATOM 797 C C . LYS A 1 100 ? 1.397 7.555 9.128 1.00 92.38 100 LYS A C 1
ATOM 799 O O . LYS A 1 100 ? 2.167 6.618 9.337 1.00 92.38 100 LYS A O 1
ATOM 804 N N . MET A 1 101 ? 1.187 8.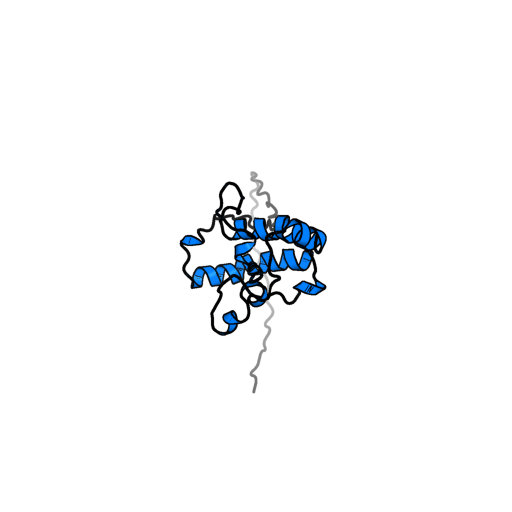081 7.933 1.00 93.00 101 MET A N 1
ATOM 805 C CA . MET A 1 101 ? 1.968 7.821 6.732 1.00 93.00 101 MET A CA 1
ATOM 806 C C . MET A 1 101 ? 2.405 9.183 6.171 1.00 93.00 101 MET A C 1
ATOM 808 O O . MET A 1 101 ? 1.722 10.174 6.454 1.00 93.00 101 MET A O 1
ATOM 812 N N . PRO A 1 102 ? 3.491 9.271 5.388 1.00 94.00 102 PRO A N 1
ATOM 813 C CA . PRO A 1 102 ? 4.380 8.189 4.936 1.00 94.00 102 PRO A CA 1
ATOM 814 C C . PRO A 1 102 ? 5.213 7.529 6.048 1.00 94.00 102 PRO A C 1
ATOM 816 O O . PRO A 1 102 ? 5.381 8.092 7.130 1.00 94.00 102 PRO A O 1
ATOM 819 N N . ASN A 1 103 ? 5.764 6.339 5.787 1.00 91.19 103 ASN A N 1
ATOM 820 C CA . ASN A 1 103 ? 6.634 5.621 6.729 1.00 91.19 103 ASN A CA 1
ATOM 821 C C . ASN A 1 103 ? 8.104 5.737 6.319 1.00 91.19 103 ASN A C 1
ATOM 823 O O . ASN A 1 103 ? 8.506 5.228 5.282 1.00 91.19 103 ASN A O 1
ATOM 827 N N . SER A 1 104 ? 8.943 6.310 7.180 1.00 88.88 104 SER A N 1
ATOM 828 C CA . SER A 1 104 ? 10.380 6.477 6.910 1.00 88.88 104 SER A CA 1
ATOM 829 C C . SER A 1 104 ? 11.180 5.172 6.834 1.00 88.88 104 SER A C 1
ATOM 831 O O . SER A 1 104 ? 12.356 5.201 6.483 1.00 88.88 104 SER A O 1
ATOM 833 N N . ARG A 1 105 ? 10.581 4.025 7.189 1.00 88.56 105 ARG A N 1
ATOM 834 C CA . ARG A 1 105 ? 11.225 2.704 7.107 1.00 88.56 105 ARG A CA 1
ATOM 835 C C . ARG A 1 105 ? 11.025 1.980 5.780 1.00 88.56 105 ARG A C 1
ATOM 837 O O . ARG A 1 105 ? 11.583 0.896 5.625 1.00 88.56 105 ARG A O 1
ATOM 844 N N . ILE A 1 106 ? 10.219 2.517 4.867 1.00 90.88 106 ILE A N 1
ATOM 845 C CA . ILE A 1 106 ? 10.194 2.015 3.490 1.00 90.88 106 ILE A CA 1
ATOM 846 C C . ILE A 1 106 ? 11.155 2.851 2.635 1.00 90.88 106 ILE A C 1
ATOM 848 O O . ILE A 1 106 ? 11.457 3.980 3.027 1.00 90.88 106 ILE A O 1
ATOM 852 N N . PRO A 1 107 ? 11.673 2.313 1.512 1.00 91.50 107 PRO A N 1
ATOM 853 C CA . PRO A 1 107 ? 12.624 3.039 0.674 1.00 91.50 107 PRO A CA 1
ATOM 854 C C . PRO A 1 107 ? 12.101 4.429 0.317 1.00 91.50 107 PRO A C 1
ATOM 856 O O . PRO A 1 107 ? 10.932 4.571 -0.057 1.00 91.50 107 PRO A O 1
ATOM 859 N N . LYS A 1 108 ? 12.950 5.446 0.460 1.00 92.06 108 LYS A N 1
ATOM 860 C CA . LYS A 1 108 ? 12.634 6.787 -0.027 1.00 92.06 108 LYS A CA 1
ATOM 861 C C . LYS A 1 108 ? 12.664 6.781 -1.554 1.00 92.06 108 LYS A C 1
ATOM 863 O O . LYS A 1 108 ? 13.363 5.963 -2.146 1.00 92.06 108 LYS A O 1
ATOM 868 N N . LEU A 1 109 ? 11.885 7.658 -2.174 1.00 91.50 109 LEU A N 1
ATOM 869 C CA . LEU A 1 109 ? 11.929 7.874 -3.619 1.00 91.50 109 LEU A CA 1
ATOM 870 C C . LEU A 1 109 ? 12.627 9.198 -3.908 1.00 91.50 109 LEU A C 1
ATOM 872 O O . LEU A 1 109 ? 12.474 10.155 -3.161 1.00 91.50 109 LEU A O 1
ATOM 876 N N . HIS A 1 110 ? 13.344 9.283 -5.014 1.00 89.19 110 HIS A N 1
ATOM 877 C CA . HIS A 1 110 ? 13.854 10.536 -5.558 1.00 89.19 110 HIS A CA 1
ATOM 878 C C . HIS A 1 110 ? 13.130 10.885 -6.859 1.00 89.19 110 HIS A C 1
ATOM 880 O O . HIS A 1 110 ? 12.336 10.107 -7.384 1.00 89.19 110 HIS A O 1
ATOM 886 N N . MET A 1 111 ? 13.390 12.087 -7.375 1.00 85.94 111 MET A N 1
ATOM 887 C CA . MET A 1 111 ? 12.713 12.600 -8.571 1.00 85.94 111 MET A CA 1
ATOM 888 C C . MET A 1 111 ? 13.022 11.789 -9.838 1.00 85.94 111 MET A C 1
ATOM 890 O O . MET A 1 111 ? 12.211 11.777 -10.757 1.00 85.94 111 MET A O 1
ATOM 894 N N . ASN A 1 112 ? 14.176 11.118 -9.884 1.00 88.44 112 ASN A N 1
ATOM 895 C CA . ASN A 1 112 ? 14.572 10.239 -10.986 1.00 88.44 112 ASN A CA 1
ATOM 896 C C . ASN A 1 112 ? 13.944 8.839 -10.831 1.00 88.44 112 ASN A C 1
ATOM 898 O O . ASN A 1 112 ? 14.588 7.913 -10.342 1.00 88.44 112 ASN A O 1
ATOM 902 N N . PHE A 1 113 ? 12.668 8.687 -11.189 1.00 87.62 113 PHE A N 1
ATOM 903 C CA . PHE A 1 113 ? 11.965 7.402 -11.077 1.00 87.62 113 PHE A CA 1
ATOM 904 C C . PHE A 1 113 ? 12.534 6.333 -12.019 1.00 87.62 113 PHE A C 1
ATOM 906 O O . PHE A 1 113 ? 12.429 5.145 -11.718 1.00 87.62 113 PHE A O 1
ATOM 913 N N . GLU A 1 114 ? 13.152 6.735 -13.127 1.00 90.44 114 GLU A N 1
ATOM 914 C CA . GLU A 1 114 ? 13.806 5.848 -14.086 1.00 90.44 114 GLU A CA 1
ATOM 915 C C . GLU A 1 114 ? 14.987 5.112 -13.451 1.00 90.44 114 GLU A C 1
ATOM 917 O O . GLU A 1 114 ? 15.151 3.916 -13.668 1.00 90.44 114 GLU A O 1
ATOM 922 N N . GLU A 1 115 ? 15.770 5.792 -12.616 1.00 91.56 115 GLU A N 1
ATOM 923 C CA . GLU A 1 115 ? 16.867 5.183 -11.857 1.00 91.56 115 GLU A CA 1
ATOM 924 C C . GLU A 1 115 ? 16.344 4.210 -10.790 1.00 91.56 115 GLU A C 1
ATOM 926 O O . GLU A 1 115 ? 16.821 3.080 -10.702 1.00 91.56 115 GLU A O 1
ATOM 931 N N . ILE A 1 116 ? 15.268 4.559 -10.075 1.00 88.62 116 ILE A N 1
ATOM 932 C CA . ILE A 1 116 ? 14.611 3.628 -9.135 1.00 88.62 116 ILE A CA 1
ATOM 933 C C . ILE A 1 116 ? 14.121 2.375 -9.872 1.00 88.62 116 ILE A C 1
ATOM 935 O O . ILE A 1 116 ? 14.272 1.252 -9.380 1.00 88.62 116 ILE A O 1
ATOM 939 N N . ALA A 1 117 ? 13.520 2.564 -11.049 1.00 91.75 117 ALA A N 1
ATOM 940 C CA . ALA A 1 117 ? 13.034 1.483 -11.891 1.00 91.75 117 ALA A CA 1
ATOM 941 C C . ALA A 1 117 ? 14.181 0.636 -12.453 1.00 91.75 117 ALA A C 1
ATOM 943 O O . ALA A 1 117 ? 14.040 -0.578 -12.537 1.00 91.75 117 ALA A O 1
ATOM 944 N N . HIS A 1 118 ? 15.308 1.247 -12.808 1.00 94.06 118 HIS A N 1
ATOM 945 C CA . HIS A 1 118 ? 16.496 0.542 -13.274 1.00 94.06 118 HIS A CA 1
ATOM 946 C C . HIS A 1 118 ? 17.102 -0.336 -12.171 1.00 94.06 118 HIS A C 1
ATOM 948 O O . HIS A 1 118 ? 17.407 -1.504 -12.410 1.00 94.06 118 HIS A O 1
ATOM 954 N N . ASP A 1 119 ? 17.214 0.194 -10.954 1.00 93.12 119 ASP A N 1
ATOM 955 C CA . ASP A 1 119 ? 17.837 -0.513 -9.834 1.00 93.12 119 ASP A CA 1
ATOM 956 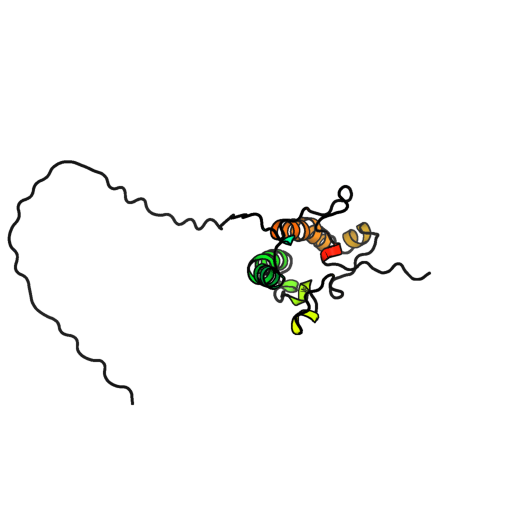C C . ASP A 1 119 ? 16.918 -1.580 -9.229 1.00 93.12 119 ASP A C 1
ATOM 958 O O . ASP A 1 119 ? 17.376 -2.593 -8.698 1.00 93.12 119 ASP A O 1
ATOM 962 N N . ASN A 1 120 ? 15.601 -1.365 -9.299 1.00 92.44 120 ASN A N 1
ATOM 963 C CA . ASN A 1 120 ? 14.601 -2.236 -8.688 1.00 92.44 120 ASN A CA 1
ATOM 964 C C . ASN A 1 120 ? 13.399 -2.500 -9.623 1.00 92.44 120 ASN A C 1
ATOM 966 O O . ASN A 1 120 ? 12.251 -2.275 -9.222 1.00 92.44 120 ASN A O 1
ATOM 970 N N . PRO A 1 121 ? 13.600 -3.044 -10.838 1.00 95.75 121 PRO A N 1
ATOM 971 C CA . PRO A 1 121 ? 12.568 -3.093 -11.882 1.00 95.75 121 PRO A CA 1
ATOM 972 C C . PRO A 1 121 ? 11.351 -3.925 -11.487 1.00 95.75 121 PRO A C 1
ATOM 974 O O . PRO A 1 121 ? 10.207 -3.523 -11.712 1.00 95.75 121 PRO A O 1
ATOM 977 N N . ASN A 1 122 ? 11.582 -5.059 -10.823 1.00 96.56 122 ASN A N 1
ATOM 978 C CA . ASN A 1 122 ? 10.506 -5.941 -10.372 1.00 96.56 122 ASN A CA 1
ATOM 979 C C . ASN A 1 122 ? 9.659 -5.277 -9.281 1.00 96.56 122 ASN A C 1
ATOM 981 O O . ASN A 1 122 ? 8.433 -5.354 -9.319 1.00 96.56 122 ASN A O 1
ATOM 985 N N . TYR A 1 123 ? 10.303 -4.592 -8.330 1.00 94.94 123 TYR A N 1
ATOM 986 C CA . TYR A 1 123 ? 9.600 -3.875 -7.267 1.00 94.94 123 TYR A CA 1
ATOM 987 C C . TYR A 1 123 ? 8.865 -2.660 -7.815 1.00 94.94 123 TYR A C 1
ATOM 989 O O . TYR A 1 123 ? 7.720 -2.443 -7.437 1.00 94.94 123 TYR A O 1
ATOM 997 N N . MET A 1 124 ? 9.473 -1.899 -8.727 1.00 95.00 124 MET A N 1
ATOM 998 C CA . MET A 1 124 ? 8.810 -0.755 -9.342 1.00 95.00 124 MET A CA 1
ATOM 999 C C . MET A 1 124 ? 7.571 -1.197 -10.128 1.00 95.00 124 MET A C 1
ATOM 1001 O O . MET A 1 124 ? 6.491 -0.638 -9.945 1.00 95.00 124 MET A O 1
ATOM 1005 N N . THR A 1 125 ? 7.691 -2.265 -10.920 1.00 96.75 125 THR A N 1
ATOM 1006 C CA . THR A 1 125 ? 6.563 -2.849 -11.661 1.00 96.75 125 THR A CA 1
ATOM 1007 C C . THR A 1 125 ? 5.462 -3.329 -10.719 1.00 96.75 125 THR A C 1
ATOM 1009 O O . THR A 1 125 ? 4.291 -3.019 -10.937 1.00 96.75 125 THR A O 1
ATOM 1012 N N . PHE A 1 126 ? 5.821 -4.040 -9.646 1.00 98.00 126 PHE A N 1
ATOM 1013 C CA . PHE A 1 126 ? 4.871 -4.521 -8.643 1.00 98.00 126 PHE A CA 1
ATOM 1014 C C . PHE A 1 126 ? 4.169 -3.373 -7.905 1.00 98.00 126 PHE A C 1
ATOM 1016 O O . PHE A 1 126 ? 2.944 -3.372 -7.770 1.00 98.00 126 PHE A O 1
ATOM 1023 N N . MET A 1 127 ? 4.915 -2.355 -7.478 1.00 96.88 127 MET A N 1
ATOM 1024 C CA . MET A 1 127 ? 4.349 -1.196 -6.791 1.00 96.88 127 MET A CA 1
ATOM 1025 C C . MET A 1 127 ? 3.400 -0.415 -7.703 1.00 96.88 127 MET A C 1
ATOM 1027 O O . MET A 1 127 ? 2.291 -0.079 -7.288 1.00 96.88 127 MET A O 1
ATOM 1031 N N . ALA A 1 128 ? 3.805 -0.167 -8.951 1.00 95.25 128 ALA A N 1
ATOM 1032 C CA . ALA A 1 128 ? 3.027 0.610 -9.907 1.00 95.25 128 ALA A CA 1
ATOM 1033 C C . ALA A 1 128 ? 1.788 -0.132 -10.425 1.00 95.25 128 ALA A C 1
ATOM 1035 O O . ALA A 1 128 ? 0.737 0.490 -10.561 1.00 95.25 128 ALA A O 1
ATOM 1036 N N . SER A 1 129 ? 1.906 -1.436 -10.693 1.00 96.88 129 SER A N 1
ATOM 1037 C CA . SER A 1 129 ? 0.874 -2.215 -11.399 1.00 96.88 129 SER A CA 1
ATOM 1038 C C . SER A 1 129 ? -0.024 -3.032 -10.475 1.00 96.88 129 SER A C 1
ATOM 1040 O O . SER A 1 129 ? -1.085 -3.478 -10.900 1.00 96.88 129 SER A O 1
ATOM 1042 N N . VAL A 1 130 ? 0.390 -3.256 -9.223 1.00 98.19 130 VAL A N 1
ATOM 1043 C CA . VAL A 1 130 ? -0.376 -4.055 -8.255 1.00 98.19 130 VAL A CA 1
ATOM 1044 C C . VAL A 1 130 ? -0.701 -3.233 -7.019 1.00 98.19 130 VAL A C 1
ATOM 1046 O O . VAL A 1 130 ? -1.870 -2.996 -6.734 1.00 98.19 130 VAL A O 1
ATOM 1049 N N . VAL A 1 131 ? 0.309 -2.760 -6.286 1.00 97.81 131 VAL A N 1
ATOM 1050 C CA . VAL A 1 131 ? 0.085 -2.145 -4.966 1.00 97.81 131 VAL A CA 1
ATOM 1051 C C . VAL A 1 131 ? -0.701 -0.843 -5.072 1.00 97.81 131 VAL A C 1
ATOM 1053 O O . VAL A 1 131 ? -1.721 -0.692 -4.402 1.00 97.81 131 VAL A O 1
ATOM 1056 N N . LYS A 1 132 ? -0.255 0.090 -5.919 1.00 96.69 132 LYS A N 1
ATOM 1057 C CA . LYS A 1 132 ? -0.909 1.388 -6.117 1.00 96.69 132 LYS A CA 1
ATOM 1058 C C . LYS A 1 132 ? -2.379 1.243 -6.562 1.00 96.69 132 LYS A C 1
ATOM 1060 O O . LYS A 1 132 ? -3.232 1.764 -5.840 1.00 96.69 132 LYS A O 1
ATOM 1065 N N . PRO A 1 133 ? -2.712 0.521 -7.654 1.00 97.50 133 PRO A N 1
ATOM 1066 C CA . PRO A 1 133 ? -4.102 0.375 -8.090 1.00 97.50 133 PRO A CA 1
ATOM 1067 C C . PRO A 1 133 ? -4.961 -0.377 -7.070 1.00 97.50 133 PRO A C 1
ATOM 1069 O O . PRO A 1 133 ? -6.085 0.035 -6.784 1.00 97.50 133 PRO A O 1
ATOM 1072 N N . LYS A 1 134 ? -4.437 -1.447 -6.452 1.00 97.81 134 LYS A N 1
ATOM 1073 C CA . LYS A 1 134 ? -5.178 -2.215 -5.441 1.00 97.81 134 LYS A CA 1
ATOM 1074 C C . LYS A 1 134 ? -5.504 -1.360 -4.219 1.00 97.81 134 LYS A C 1
ATOM 1076 O O . LYS A 1 134 ? -6.632 -1.404 -3.739 1.00 97.81 134 LYS A O 1
ATOM 1081 N N . MET A 1 135 ? -4.551 -0.566 -3.729 1.00 97.44 135 MET A N 1
ATOM 1082 C CA . MET A 1 135 ? -4.780 0.347 -2.609 1.00 97.44 135 MET A CA 1
ATOM 1083 C C . MET A 1 135 ? -5.785 1.442 -2.964 1.00 97.44 135 MET A C 1
ATOM 1085 O O . MET A 1 135 ? -6.687 1.695 -2.172 1.00 97.44 135 MET A O 1
ATOM 1089 N N . ALA A 1 136 ? -5.678 2.049 -4.148 1.00 96.19 136 ALA A N 1
ATOM 1090 C CA . ALA A 1 136 ? -6.651 3.033 -4.619 1.00 96.19 136 ALA A CA 1
ATOM 1091 C C . ALA A 1 136 ? -8.073 2.440 -4.622 1.00 96.19 136 ALA A C 1
ATOM 1093 O O . ALA A 1 136 ? -8.975 2.981 -3.980 1.00 96.19 136 ALA A O 1
ATOM 1094 N N . ALA A 1 137 ? -8.239 1.256 -5.221 1.00 95.94 137 ALA A N 1
ATOM 1095 C CA . ALA A 1 137 ? -9.513 0.545 -5.278 1.00 95.94 137 ALA A CA 1
ATOM 1096 C C . ALA A 1 137 ? -10.054 0.167 -3.888 1.00 95.94 137 ALA A C 1
ATOM 1098 O O . ALA A 1 137 ? -11.212 0.442 -3.578 1.00 95.94 137 ALA A O 1
ATOM 1099 N N . LEU A 1 138 ? -9.217 -0.416 -3.023 1.00 96.00 138 LEU A N 1
ATOM 1100 C CA . LEU A 1 138 ? -9.598 -0.794 -1.657 1.00 96.00 138 LEU A CA 1
ATOM 1101 C C . LEU A 1 138 ? -10.005 0.412 -0.810 1.00 96.00 138 LEU A C 1
ATOM 1103 O O . LEU A 1 138 ? -10.813 0.254 0.104 1.00 96.00 138 LEU A O 1
ATOM 1107 N N . LEU A 1 139 ? -9.437 1.587 -1.087 1.00 94.75 139 LEU A N 1
ATOM 1108 C CA . LEU A 1 139 ? -9.742 2.833 -0.392 1.00 94.75 139 LEU A CA 1
ATOM 1109 C C . LEU A 1 139 ? -10.887 3.629 -1.038 1.00 94.75 139 LEU A C 1
ATOM 1111 O O . LEU A 1 139 ? -11.307 4.638 -0.477 1.00 94.75 139 LEU A O 1
ATOM 1115 N N . GLY A 1 140 ? -11.405 3.197 -2.191 1.00 93.94 140 GLY A N 1
ATOM 1116 C CA . GLY A 1 140 ? -12.390 3.969 -2.951 1.00 93.94 140 GLY A CA 1
ATOM 1117 C C . GLY A 1 140 ? -11.845 5.320 -3.433 1.00 93.94 140 GLY A C 1
ATOM 1118 O O . GLY A 1 140 ? -12.601 6.282 -3.539 1.00 93.94 140 GLY A O 1
ATOM 1119 N N . LEU A 1 141 ? -10.534 5.408 -3.674 1.00 91.75 141 LEU A N 1
ATOM 1120 C CA . LEU A 1 141 ? -9.847 6.609 -4.146 1.00 91.75 141 LEU A CA 1
ATOM 1121 C C . LEU A 1 141 ? -9.471 6.450 -5.625 1.00 91.75 141 LEU A C 1
ATOM 1123 O O . LEU A 1 141 ? -9.134 5.341 -6.046 1.00 91.75 141 LEU A O 1
ATOM 1127 N N . PRO A 1 142 ? -9.460 7.536 -6.418 1.00 93.31 142 PRO A N 1
ATOM 1128 C CA . PRO A 1 142 ? -8.824 7.500 -7.727 1.00 93.31 142 PRO A CA 1
ATOM 1129 C C . PRO A 1 142 ? -7.323 7.247 -7.567 1.00 93.31 142 PRO A C 1
ATOM 1131 O O . PRO A 1 142 ? -6.722 7.617 -6.554 1.00 93.31 142 PRO A O 1
ATOM 1134 N N . GLU A 1 143 ? -6.695 6.647 -8.571 1.00 94.94 143 GLU A N 1
ATOM 1135 C CA . GLU A 1 143 ? -5.238 6.623 -8.641 1.00 94.94 143 GLU A CA 1
ATOM 1136 C C . GLU A 1 143 ? -4.696 8.020 -8.938 1.00 94.94 143 GLU A C 1
ATOM 1138 O O . GLU A 1 143 ? -5.280 8.783 -9.708 1.00 94.94 143 GLU A O 1
ATOM 1143 N N . TYR A 1 144 ? -3.543 8.336 -8.356 1.00 94.00 144 TYR A N 1
ATOM 1144 C CA . TYR A 1 144 ? -2.780 9.503 -8.761 1.00 94.00 144 TYR A CA 1
ATOM 1145 C C . TYR A 1 144 ? -2.322 9.352 -10.212 1.00 94.00 144 TYR A C 1
ATOM 1147 O O . TYR A 1 144 ? -1.724 8.336 -10.589 1.00 94.00 144 TYR A O 1
ATOM 1155 N N . THR A 1 145 ? -2.547 10.409 -10.987 1.00 90.62 145 THR A N 1
ATOM 1156 C CA . THR A 1 145 ? -2.018 10.596 -12.339 1.00 90.62 145 THR A CA 1
ATOM 1157 C C . THR A 1 145 ? -1.328 11.956 -12.417 1.00 90.62 145 THR A C 1
ATOM 1159 O O . THR A 1 145 ? -1.609 12.846 -11.607 1.00 90.62 145 THR A O 1
ATOM 1162 N N . HIS A 1 146 ? -0.412 12.128 -13.371 1.00 86.12 146 HIS A N 1
ATOM 1163 C CA . HIS A 1 146 ? 0.263 13.416 -13.545 1.00 86.12 146 HIS A CA 1
ATOM 1164 C C . HIS A 1 146 ? -0.728 14.509 -13.977 1.00 86.12 146 HIS A C 1
ATOM 1166 O O . HIS A 1 146 ? -0.572 15.675 -13.623 1.00 86.12 146 HIS A O 1
ATOM 1172 N N . GLU A 1 147 ? -1.783 14.105 -14.679 1.00 89.06 147 GLU A N 1
ATOM 1173 C CA . GLU A 1 147 ? -2.863 14.944 -15.177 1.00 89.06 147 GLU A CA 1
ATOM 1174 C C . GLU A 1 147 ? -3.801 15.392 -14.049 1.00 89.06 147 GLU A C 1
ATOM 1176 O O . GLU A 1 147 ? -4.113 16.576 -13.941 1.00 89.06 147 GLU A O 1
ATOM 1181 N N . SER A 1 148 ? -4.249 14.464 -13.192 1.00 87.31 148 SER A N 1
ATOM 1182 C CA . SER A 1 148 ? -5.182 14.768 -12.095 1.00 87.31 148 SER A CA 1
ATOM 1183 C C . SER A 1 148 ? -4.514 15.432 -10.895 1.00 87.31 148 SER A C 1
ATOM 1185 O O . SER A 1 148 ? -5.210 16.044 -10.081 1.00 87.31 148 SER A O 1
ATOM 1187 N N . GLN A 1 149 ? -3.198 15.244 -10.731 1.00 87.75 149 GLN A N 1
ATOM 1188 C CA . GLN A 1 149 ? -2.399 15.685 -9.580 1.00 87.75 149 GLN A CA 1
ATOM 1189 C C . GLN A 1 149 ? -3.018 15.337 -8.211 1.00 87.75 149 GLN A C 1
ATOM 1191 O O . GLN A 1 149 ? -2.724 15.962 -7.193 1.00 87.75 149 GLN A O 1
ATOM 1196 N N . SER A 1 150 ? -3.887 14.328 -8.171 1.00 90.62 150 SER A N 1
ATOM 1197 C CA . SER A 1 150 ? -4.701 13.960 -7.015 1.00 90.62 150 SER A CA 1
ATOM 1198 C C . SER A 1 150 ? -5.057 12.479 -7.068 1.00 90.62 150 SER A C 1
ATOM 1200 O O . SER A 1 150 ? -5.095 11.887 -8.146 1.00 90.62 150 SER A O 1
ATOM 1202 N N . GLY A 1 151 ? -5.310 11.882 -5.903 1.00 92.62 151 GLY A N 1
ATOM 1203 C CA . GLY A 1 151 ? -5.580 10.451 -5.754 1.00 92.62 151 GLY A CA 1
ATOM 1204 C C . GLY A 1 151 ? -4.497 9.713 -4.968 1.00 92.62 151 GLY A C 1
ATOM 1205 O O . GLY A 1 151 ? -3.598 10.321 -4.387 1.00 92.62 151 GLY A O 1
ATOM 1206 N N . PHE A 1 152 ? -4.607 8.388 -4.924 1.00 95.69 152 PHE A N 1
ATOM 1207 C CA . PHE A 1 152 ? -3.653 7.506 -4.262 1.00 95.69 152 PHE A CA 1
ATOM 1208 C C . PHE A 1 152 ? -2.449 7.228 -5.173 1.00 95.69 152 PHE A C 1
ATOM 1210 O O . PHE A 1 152 ? -2.587 6.681 -6.267 1.00 95.69 152 PHE A O 1
ATOM 1217 N N . GLY A 1 153 ? -1.253 7.581 -4.716 1.00 95.06 153 GLY A N 1
ATOM 1218 C CA . GLY A 1 153 ? 0.006 7.432 -5.432 1.00 95.06 153 GLY A CA 1
ATOM 1219 C C . GLY A 1 153 ? 1.160 6.995 -4.533 1.00 95.06 153 GLY A C 1
ATOM 1220 O O . GLY A 1 153 ? 1.000 6.687 -3.351 1.00 95.06 153 GLY A O 1
ATOM 1221 N N . CYS A 1 154 ? 2.362 6.988 -5.107 1.00 94.00 154 CYS A N 1
ATOM 1222 C CA . CYS A 1 154 ? 3.579 6.489 -4.461 1.00 94.00 154 CYS A CA 1
ATOM 1223 C C . CYS A 1 154 ? 3.851 7.189 -3.115 1.00 94.00 154 CYS A C 1
ATOM 1225 O O . CYS A 1 154 ? 4.248 6.559 -2.133 1.00 94.00 154 CYS A O 1
ATOM 1227 N N . MET A 1 155 ? 3.571 8.493 -3.059 1.00 93.25 155 MET A N 1
ATOM 1228 C CA . MET A 1 155 ? 3.818 9.346 -1.893 1.00 93.25 155 MET A CA 1
ATOM 1229 C C . MET A 1 155 ? 2.840 9.142 -0.740 1.00 93.25 155 MET A C 1
ATOM 1231 O O . MET A 1 155 ? 3.060 9.669 0.345 1.00 93.25 155 MET A O 1
ATOM 1235 N N . ASN A 1 156 ? 1.779 8.352 -0.914 1.00 94.62 156 ASN A N 1
ATOM 1236 C CA . ASN A 1 156 ? 0.906 8.006 0.207 1.00 94.62 156 ASN A CA 1
ATOM 1237 C C . ASN A 1 156 ? 1.584 7.051 1.197 1.00 94.62 156 ASN A C 1
ATOM 1239 O O . ASN A 1 156 ? 1.166 6.983 2.352 1.00 94.62 156 ASN A O 1
ATOM 1243 N N . CYS A 1 157 ? 2.626 6.334 0.768 1.00 95.19 157 CYS A N 1
ATOM 1244 C CA . CYS A 1 157 ? 3.392 5.428 1.622 1.00 95.19 157 CYS A CA 1
ATOM 1245 C C . CYS A 1 157 ? 4.866 5.825 1.716 1.00 95.19 157 CYS A C 1
ATOM 1247 O O . CYS A 1 157 ? 5.447 5.728 2.802 1.00 95.19 157 CYS A O 1
ATOM 1249 N N . HIS A 1 158 ? 5.464 6.252 0.600 1.00 94.38 158 HIS A N 1
ATOM 1250 C CA . HIS A 1 158 ? 6.887 6.560 0.504 1.00 94.38 158 HIS A CA 1
ATOM 1251 C C . HIS A 1 158 ? 7.174 8.026 0.820 1.00 94.38 158 HIS A C 1
ATOM 1253 O O . HIS A 1 158 ? 6.382 8.910 0.509 1.00 94.38 158 HIS A O 1
ATOM 1259 N N . MET A 1 159 ? 8.330 8.279 1.431 1.00 92.00 159 MET A N 1
ATOM 1260 C CA . MET A 1 159 ? 8.868 9.632 1.569 1.00 92.00 159 MET A CA 1
ATOM 1261 C C . MET A 1 159 ? 9.702 9.983 0.340 1.00 92.00 159 MET A C 1
ATOM 1263 O O . MET A 1 159 ? 10.371 9.106 -0.207 1.00 92.00 159 MET A O 1
ATOM 1267 N N . MET A 1 160 ? 9.721 11.260 -0.039 1.00 90.50 160 MET A N 1
ATOM 1268 C CA . MET A 1 160 ? 10.738 11.755 -0.962 1.00 90.50 160 MET A CA 1
ATOM 1269 C C . MET A 1 160 ? 12.083 11.880 -0.247 1.00 90.50 160 MET A C 1
ATOM 1271 O O . MET A 1 160 ? 12.151 12.187 0.947 1.00 90.50 160 MET A O 1
ATOM 1275 N N . GLU A 1 161 ? 13.161 11.652 -0.980 1.00 86.06 161 GLU A N 1
ATOM 1276 C CA . GLU A 1 161 ? 14.472 12.143 -0.604 1.00 86.06 161 GLU A CA 1
ATOM 1277 C C . GLU A 1 161 ? 14.436 13.668 -0.582 1.00 86.06 161 GLU A C 1
ATOM 1279 O O . GLU A 1 161 ? 13.859 14.317 -1.459 1.00 86.06 161 GLU A O 1
ATOM 1284 N N . GLU A 1 162 ? 15.020 14.241 0.465 1.00 70.56 162 GLU A N 1
ATOM 1285 C CA . GLU A 1 162 ? 15.246 15.677 0.503 1.00 70.56 162 GLU A CA 1
ATOM 1286 C C . GLU A 1 162 ? 16.242 16.007 -0.607 1.00 70.56 162 GLU A C 1
ATOM 1288 O O . GLU A 1 162 ? 17.214 15.273 -0.808 1.00 70.56 162 GLU A O 1
ATOM 1293 N N . ALA A 1 163 ? 15.993 17.090 -1.348 1.00 58.25 163 ALA A N 1
ATOM 1294 C CA . ALA A 1 163 ? 16.971 17.568 -2.313 1.00 58.25 163 ALA A CA 1
ATOM 1295 C C . ALA A 1 163 ? 18.316 17.743 -1.586 1.00 58.25 163 ALA A C 1
ATOM 12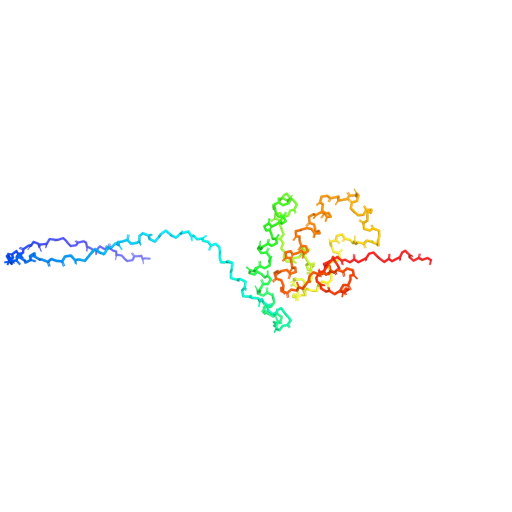97 O O . ALA A 1 163 ? 18.317 18.261 -0.464 1.00 58.25 163 ALA A O 1
ATOM 1298 N N . PRO A 1 164 ? 19.447 17.309 -2.172 1.00 54.41 164 PRO A N 1
ATOM 1299 C CA . PRO A 1 164 ? 20.738 17.477 -1.527 1.00 54.41 164 PRO A CA 1
ATOM 1300 C C . PRO A 1 164 ? 20.915 18.957 -1.181 1.00 54.41 164 PRO A C 1
ATOM 1302 O O . PRO A 1 164 ? 20.788 19.817 -2.057 1.00 54.41 164 PRO A O 1
ATOM 1305 N N . ASN A 1 165 ? 21.146 19.247 0.103 1.00 51.28 165 ASN A N 1
ATOM 1306 C CA . ASN A 1 165 ? 21.455 20.595 0.566 1.00 51.28 165 ASN A CA 1
ATOM 1307 C C . ASN A 1 165 ? 22.672 21.082 -0.232 1.00 51.28 165 ASN A C 1
ATOM 1309 O O . ASN A 1 165 ? 23.748 20.492 -0.124 1.00 51.28 165 ASN A O 1
ATOM 1313 N N . LYS A 1 166 ? 22.465 22.088 -1.086 1.00 38.91 166 LYS A N 1
ATOM 1314 C CA . LYS A 1 166 ? 23.544 22.773 -1.804 1.00 38.91 166 LYS A CA 1
ATOM 1315 C C . LYS A 1 166 ? 24.336 23.660 -0.858 1.00 38.91 166 LYS A C 1
ATOM 1317 O O . LYS A 1 166 ? 23.693 24.300 0.003 1.00 38.91 166 LYS A O 1
#

Foldseek 3Di:
DDDDDDDDDDDDDDDDDDDDDDDDDDDDPPPPPPPPPVDPPPPPPLDPLVPDDPVRNVVLCVPPVQVVVLVLVCVLPVPVRVPDDLCVQQNPCVVVPRRDDQDPPDDADEPPVVVVCVVPVSVSCSCVVPVQVVVQSSSSWDGDDPVVNDTGDPRRHHHHDDDPDD

Radius of gyration: 29.5 Å; chains: 1; bounding box: 79×75×57 Å

Secondary structure (DSSP, 8-state):
------------------------------------------------GGG--HHHHHHHIIIIIHHHHHHHHHHH-HHHHTT--HHHHHGGGGGGT---SS-TTSPPB-S-HHHHHHHSHHHHHHIIIIIHHHHHHHHT-PBP-TTT--SB-GGGTPPBPPPP--

pLDDT: mean 80.03, std 21.57, range [38.19, 98.44]

=== Feature glossary ===
A reading guide for the features in this record.

Start from the sequence.

  · Sequence gives the chain of amino acids in standard one-letter code (A=alanine, C=cysteine, …, Y=tyrosine), read N→C. It is the only feature that is directly encoded by the gene; all structural features are derived from the folded form of this sequence.

Fold it, and you get atomic coordinates and the backbone conformation that goes with them.

  · The mmCIF table is the protein's shape written out atom by atom. For each backbone N, Cα, C, and carbonyl O, it records an (x, y, z) coordinate triple in Å plus the residue type, chain letter, and residue number.

  · Backbone dihedral angles. Every residue except chain termini has a φ (preceding-C → N → Cα → C) and a ψ (N → Cα → C → next-N). They are reported in degrees following the IUPAC sign convention. Secondary structure is essentially a statement about which (φ, ψ) basin each residue occupies.

  · DSSP 8-state secondary structure assigns each residue one of H (α-helix), G (3₁₀-helix), I (π-helix), E (extended β-strand), B (isolated β-bridge), T (hydrogen-bonded turn), S (bend), or '-' (coil). The assignment is computed from backbone hydrogen-bond geometry via the Kabsch–Sander algorithm.

  · P-SEA three-state annotation labels each residue as helix, strand, or coil based purely on the geometry of the Cα trace. It serves as a fallback when the full backbone (and thus DSSP) is unavailable.

Summarize the fold with a handful of shape descriptors and a per-residue structural alphabet.

  · Radius of gyration (Rg) is the root-mean-square distance of Cα atoms from their centroid — a single number for overall size and compactness. A globular domain of N residues has Rg ≈ 2.2·N^0.38 Å; an extended or disordered chain has a much larger Rg. The Cα contact count is the number of residue pairs whose Cα atoms are within 8 Å and are more than four positions apart in sequence — a standard proxy for tertiary packing density. The bounding box is the smallest axis-aligned box enclosing all Cα atoms.

  · Foldseek's 3Di representation compresses backbone geometry into a per-residue letter drawn from a learned twenty-state alphabet. It captures the tertiary interaction pattern around each residue — which residues are packed against it in space, regardless of where they are in sequence.

  · Accessible surface area quantifies burial. A residue with SASA near zero is packed into the hydrophobic core; one with SASA >100 Å² sits on the surface. Computed here via the Shrake–Rupley numerical algorithm with a 1.4 Å probe.

Ask how reliable the model is.

  · For AlphaFold models, the B-factor field carries pLDDT — the model's own estimate of local accuracy on a 0–100 scale. Regions with pLDDT<50 should be treated as essentially unmodeled; they often correspond to intrinsically disordered segments.

  · For experimental (PDB) structures, the B-factor (temperature factor) quantifies the positional spread of each atom in the crystal — a combination of thermal vibration and static disorder — in units of Å². High B-factors mark flexible loops or poorly resolved regions; low B-factors mark the rigid, well-ordered core.

  · PAE(i, j) answers: if I align the predicted and true structures on residue i, how far off (in Å) do I expect residue j to be? A block-diagonal PAE matrix with low values on the blocks and high values off-diagonal is the signature of a multi-domain protein with confidently predicted domains but uncertain inter-domain orientation.

Place it in context: what it resembles, what it is annotated as, and how it looks.

  · Structural nearest neighbors (via Foldseek easy-search vs the PDB). Reported per hit: target PDB id, E-value, and alignment TM-score. A TM-score above ~0.5 is the conventional threshold for 'same fold'.

  · Functional annotations link the protein to curated databases. InterPro entries identify conserved domains and families by matching the sequence against member-database signatures (Pfam, PROSITE, CDD, …). Gene Ontology (GO) terms describe molecular function, biological process, and cellular component in a controlled vocabulary. CATH places the structure in a hierarchical fold classification (Class/Architecture/Topology/Homologous-superfamily). The organism is the source species.

  · Plot images: a contact map (which residues are close in 3D, as an N×N binary image), a Ramachandran scatter (backbone torsion angles, revealing secondary-structure composition at a glance), and — for AlphaFold structures — a PAE heatmap (pairwise prediction confidence).

  · Structure images are PyMOL renders from six orthogonal camera directions. Cartoon representation draws helices as coils and strands as arrows; sticks shows the backbone as bonds; surface shows the solvent-excluded envelope. Rainbow coloring maps sequence position to hue (blue→red, N→C); chain coloring assigns a distinct color per polypeptide.